Protein AF-A0AAW6Z0N5-F1 (afdb_monomer)

Structure (mmCIF, N/CA/C/O backbone):
data_AF-A0AAW6Z0N5-F1
#
_entry.id   AF-A0AAW6Z0N5-F1
#
loop_
_atom_s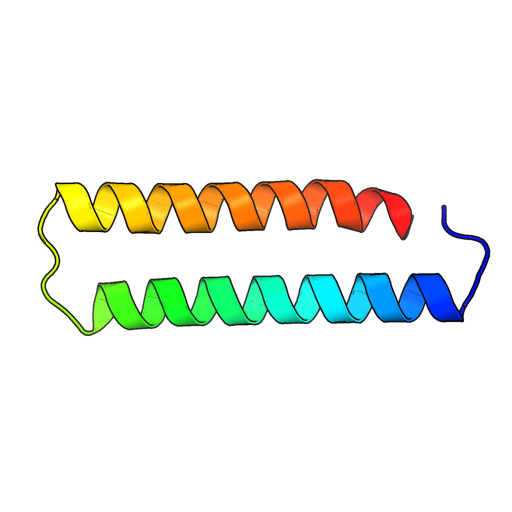ite.group_PDB
_atom_site.id
_atom_site.type_symbol
_atom_site.label_atom_id
_atom_site.label_alt_id
_atom_site.label_comp_id
_atom_site.label_asym_id
_atom_site.label_entity_id
_atom_site.label_seq_id
_atom_site.pdbx_PDB_ins_code
_atom_site.Cartn_x
_atom_site.Cartn_y
_atom_site.Cartn_z
_atom_site.occupancy
_atom_site.B_iso_or_equiv
_atom_site.auth_seq_id
_atom_site.auth_comp_id
_atom_site.auth_asym_id
_atom_site.auth_atom_id
_atom_site.pdbx_PDB_model_num
ATOM 1 N N . MET A 1 1 ? 16.628 6.581 -14.565 1.00 61.66 1 MET A N 1
ATOM 2 C CA . MET A 1 1 ? 16.372 6.287 -15.987 1.00 61.66 1 MET A CA 1
ATOM 3 C C . MET A 1 1 ? 16.737 4.855 -16.393 1.00 61.66 1 MET A C 1
ATOM 5 O O . MET A 1 1 ? 17.895 4.521 -16.642 1.00 61.66 1 MET A O 1
ATOM 9 N N . ILE A 1 2 ? 15.722 3.994 -16.468 1.00 74.44 2 ILE A N 1
ATOM 10 C CA . ILE A 1 2 ? 15.825 2.599 -16.920 1.00 74.44 2 ILE A CA 1
ATOM 11 C C . ILE A 1 2 ? 15.921 2.514 -18.453 1.00 74.44 2 ILE A C 1
ATOM 13 O O . ILE A 1 2 ? 14.995 2.892 -19.167 1.00 74.44 2 ILE A O 1
ATOM 17 N N . GLY A 1 3 ? 17.008 1.931 -18.969 1.00 74.25 3 GLY A N 1
ATOM 18 C CA . GLY A 1 3 ? 17.226 1.760 -20.416 1.00 74.25 3 GLY A CA 1
ATOM 19 C C . GLY A 1 3 ? 16.478 0.583 -21.068 1.00 74.25 3 GLY A C 1
ATOM 20 O O . GLY A 1 3 ? 16.344 0.533 -22.288 1.00 74.25 3 GLY A O 1
ATOM 21 N N . SER A 1 4 ? 15.968 -0.377 -20.286 1.00 90.12 4 SER A N 1
ATOM 22 C CA . SER A 1 4 ? 15.291 -1.575 -20.809 1.00 90.12 4 SER A CA 1
ATOM 23 C C . SER A 1 4 ? 13.767 -1.453 -20.752 1.00 90.12 4 SER A C 1
ATOM 25 O O . SER A 1 4 ? 13.186 -1.333 -19.673 1.00 90.12 4 SER A O 1
ATOM 27 N N . LYS A 1 5 ? 13.093 -1.602 -21.906 1.00 90.12 5 LYS A N 1
ATOM 28 C CA . LYS A 1 5 ? 11.616 -1.627 -22.002 1.00 90.12 5 LYS A CA 1
ATOM 29 C C . LYS A 1 5 ? 10.976 -2.674 -21.083 1.00 90.12 5 LYS A C 1
ATOM 31 O O . LYS A 1 5 ? 9.892 -2.443 -20.556 1.00 90.12 5 LYS A O 1
ATOM 36 N N . ARG A 1 6 ? 11.632 -3.825 -20.896 1.00 92.25 6 ARG A N 1
ATOM 37 C CA . ARG A 1 6 ? 11.144 -4.898 -20.015 1.00 92.25 6 ARG A CA 1
ATOM 38 C C . ARG A 1 6 ? 11.164 -4.459 -18.555 1.00 92.25 6 ARG A C 1
ATOM 40 O O . ARG A 1 6 ? 10.160 -4.614 -17.871 1.00 92.25 6 ARG A O 1
ATOM 47 N N . VAL A 1 7 ? 12.283 -3.887 -18.116 1.00 90.44 7 VAL A N 1
ATOM 48 C CA . VAL A 1 7 ? 12.451 -3.407 -16.740 1.00 90.44 7 VAL A CA 1
ATOM 49 C C . VAL A 1 7 ? 11.471 -2.265 -16.467 1.00 90.44 7 VAL A C 1
ATOM 51 O O . VAL A 1 7 ? 10.795 -2.286 -15.448 1.00 90.44 7 VAL A O 1
ATOM 54 N N . LYS A 1 8 ? 11.278 -1.347 -17.426 1.00 92.50 8 LYS A N 1
ATOM 55 C CA . LYS A 1 8 ? 10.286 -0.267 -17.318 1.00 92.50 8 LYS A CA 1
ATOM 56 C C . LYS A 1 8 ? 8.871 -0.796 -17.035 1.00 92.50 8 LYS A C 1
ATOM 58 O O . LYS A 1 8 ? 8.235 -0.354 -16.087 1.00 92.50 8 LYS A O 1
ATOM 63 N N . ARG A 1 9 ? 8.416 -1.807 -17.785 1.00 93.44 9 ARG A N 1
ATOM 64 C CA . ARG A 1 9 ? 7.101 -2.442 -17.564 1.00 93.44 9 ARG A CA 1
ATOM 65 C C . ARG A 1 9 ? 6.987 -3.148 -16.214 1.00 93.44 9 ARG A C 1
ATOM 67 O O . ARG A 1 9 ? 5.920 -3.140 -15.614 1.00 93.44 9 ARG A O 1
ATOM 74 N N . GLN A 1 10 ? 8.058 -3.787 -15.741 1.00 94.00 10 GLN A N 1
ATOM 75 C CA . GLN A 1 10 ? 8.062 -4.423 -14.416 1.00 94.00 10 GLN A CA 1
ATOM 76 C C . GLN A 1 10 ? 7.927 -3.381 -13.305 1.00 94.00 10 GLN A C 1
ATOM 78 O O . GLN A 1 10 ? 7.202 -3.599 -12.334 1.00 94.00 10 GLN A O 1
ATOM 83 N N . VAL A 1 11 ? 8.587 -2.239 -13.480 1.00 94.00 11 VAL A N 1
ATOM 84 C CA . VAL A 1 11 ? 8.487 -1.110 -12.564 1.00 94.00 11 VAL A CA 1
ATOM 85 C C . VAL A 1 11 ? 7.074 -0.522 -12.570 1.00 94.00 11 VAL A C 1
ATOM 87 O O . VAL A 1 11 ? 6.467 -0.411 -11.510 1.00 94.00 11 VAL A O 1
ATOM 90 N N . GLU A 1 12 ? 6.499 -0.254 -13.743 1.00 94.88 12 GLU A N 1
ATOM 91 C CA . GLU A 1 12 ? 5.106 0.200 -13.880 1.00 94.88 12 GLU A CA 1
ATOM 92 C C . GLU A 1 12 ? 4.107 -0.787 -13.246 1.00 94.88 12 GLU A C 1
ATOM 94 O O . GLU A 1 12 ? 3.216 -0.374 -12.505 1.00 94.88 12 GLU A O 1
ATOM 99 N N . GLY A 1 13 ? 4.283 -2.095 -13.465 1.00 96.31 13 GLY A N 1
ATOM 100 C CA . GLY A 1 13 ? 3.441 -3.127 -12.852 1.00 96.31 13 GLY A CA 1
ATOM 101 C C . GLY A 1 13 ? 3.556 -3.171 -11.325 1.00 96.31 13 GLY A C 1
ATOM 102 O O . GLY A 1 13 ? 2.561 -3.359 -10.629 1.00 96.31 13 GLY A O 1
ATOM 103 N N . THR A 1 14 ? 4.755 -2.938 -10.789 1.00 96.56 14 THR A N 1
ATOM 104 C CA . THR A 1 14 ? 4.974 -2.847 -9.338 1.00 96.56 14 THR A CA 1
ATOM 105 C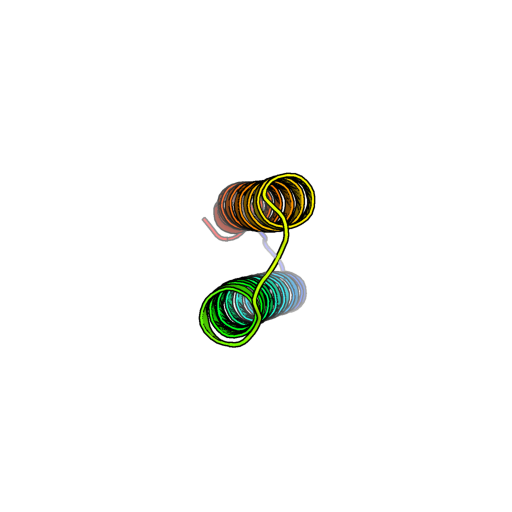 C . THR A 1 14 ? 4.274 -1.625 -8.744 1.00 96.56 14 THR A C 1
ATOM 107 O O . THR A 1 14 ? 3.610 -1.745 -7.716 1.00 96.56 14 THR A O 1
ATOM 110 N N . LEU A 1 15 ? 4.355 -0.468 -9.410 1.00 96.75 15 LEU A N 1
ATOM 111 C CA . LEU A 1 15 ? 3.650 0.745 -8.982 1.00 96.75 15 LEU A CA 1
ATOM 112 C C . LEU A 1 15 ? 2.129 0.526 -8.940 1.00 96.75 15 LEU A C 1
ATOM 114 O O . LEU A 1 15 ? 1.492 0.845 -7.938 1.00 96.75 15 LEU A O 1
ATOM 118 N N . GLN A 1 16 ? 1.559 -0.117 -9.965 1.00 96.94 16 GLN A N 1
ATOM 119 C CA . GLN A 1 16 ? 0.131 -0.467 -9.994 1.00 96.94 16 GLN A CA 1
ATOM 120 C C . GLN A 1 16 ? -0.274 -1.426 -8.862 1.00 96.94 16 GLN A C 1
ATOM 122 O O . GLN A 1 16 ? -1.364 -1.303 -8.291 1.00 96.94 16 GLN A O 1
ATOM 127 N N . ALA A 1 17 ? 0.595 -2.380 -8.518 1.00 97.50 17 ALA A N 1
ATOM 128 C CA . ALA A 1 17 ? 0.365 -3.283 -7.395 1.00 97.50 17 ALA A CA 1
ATOM 129 C C . ALA A 1 17 ? 0.375 -2.529 -6.055 1.00 97.50 17 ALA A C 1
ATOM 131 O O . ALA A 1 17 ? -0.492 -2.770 -5.214 1.00 97.50 17 ALA A O 1
ATOM 132 N N . PHE A 1 18 ? 1.299 -1.581 -5.864 1.00 97.25 18 PHE A N 1
ATOM 133 C CA . PHE A 1 18 ? 1.336 -0.741 -4.664 1.00 97.25 18 PHE A CA 1
ATOM 134 C C . PHE A 1 18 ? 0.077 0.114 -4.520 1.00 97.25 18 PHE A C 1
ATOM 136 O O . PHE A 1 18 ? -0.511 0.136 -3.437 1.00 97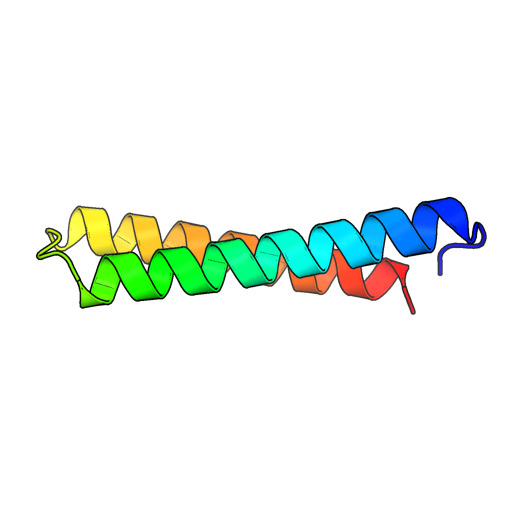.25 18 PHE A O 1
ATOM 143 N N . ASP A 1 19 ? -0.378 0.750 -5.600 1.00 96.06 19 ASP A N 1
ATOM 144 C CA . ASP A 1 19 ? -1.619 1.533 -5.597 1.00 96.06 19 ASP A CA 1
ATOM 145 C C . ASP A 1 19 ? -2.829 0.668 -5.227 1.00 96.06 19 ASP A C 1
ATOM 147 O O . ASP A 1 19 ? -3.629 1.040 -4.364 1.00 96.06 19 ASP A O 1
ATOM 151 N N . SER A 1 20 ? -2.909 -0.539 -5.794 1.00 97.38 20 SER A N 1
ATOM 152 C CA . SER A 1 20 ? -3.962 -1.506 -5.466 1.00 97.38 20 SER A CA 1
ATOM 153 C C . SER A 1 20 ? -3.939 -1.899 -3.985 1.00 97.38 20 SER A C 1
ATOM 155 O O . SER A 1 20 ? -4.989 -1.935 -3.341 1.00 97.38 20 SER A O 1
ATOM 157 N N . CYS A 1 21 ? -2.755 -2.149 -3.418 1.00 97.00 21 CYS A N 1
ATOM 158 C CA . CYS A 1 21 ? -2.595 -2.457 -1.997 1.00 97.00 21 CYS A CA 1
ATOM 159 C C . CYS A 1 21 ? -3.039 -1.295 -1.101 1.00 97.00 21 CYS A C 1
ATOM 161 O O . CYS A 1 21 ? -3.808 -1.516 -0.166 1.00 97.00 21 CYS A O 1
ATOM 163 N N . MET A 1 22 ? -2.627 -0.059 -1.400 1.00 96.12 22 MET A N 1
ATOM 164 C CA . MET A 1 22 ? -3.051 1.122 -0.636 1.00 96.12 22 MET A CA 1
ATOM 165 C C . MET A 1 22 ? -4.575 1.302 -0.677 1.00 96.12 22 MET A C 1
ATOM 167 O O . MET A 1 22 ? -5.199 1.554 0.356 1.00 96.12 22 MET A O 1
ATOM 171 N N . SER A 1 23 ? -5.207 1.101 -1.839 1.00 96.38 23 SER A N 1
ATOM 172 C CA . SER A 1 23 ? -6.670 1.119 -1.950 1.00 96.38 23 SER A CA 1
ATOM 173 C C . SER A 1 23 ? -7.341 0.039 -1.099 1.00 96.38 23 SER A C 1
ATOM 175 O O . SER A 1 23 ? -8.363 0.316 -0.469 1.00 96.38 23 SER A O 1
ATOM 177 N N . GLN A 1 24 ? -6.783 -1.176 -1.036 1.00 95.94 24 GLN A N 1
ATOM 178 C CA . GLN A 1 24 ? -7.323 -2.230 -0.172 1.00 95.94 24 GLN A CA 1
ATOM 179 C C . GLN A 1 24 ? -7.144 -1.911 1.312 1.00 95.94 24 GLN A C 1
ATOM 181 O O . GLN A 1 24 ? -8.084 -2.127 2.069 1.00 95.94 24 GLN A O 1
ATOM 186 N N . ILE A 1 25 ? -6.005 -1.347 1.725 1.00 94.81 25 ILE A N 1
ATOM 187 C CA . ILE A 1 25 ? -5.774 -0.914 3.114 1.00 94.81 25 ILE A CA 1
ATOM 188 C C . ILE A 1 25 ? -6.851 0.091 3.544 1.00 94.81 25 ILE A C 1
ATOM 190 O O . ILE A 1 25 ? -7.534 -0.137 4.539 1.00 94.81 25 ILE A O 1
ATOM 194 N N . ARG A 1 26 ? -7.101 1.135 2.742 1.00 94.25 26 ARG A N 1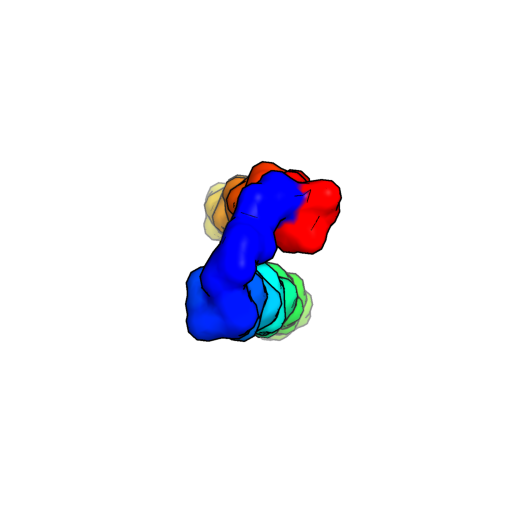
ATOM 195 C CA . ARG A 1 26 ? -8.165 2.124 3.015 1.00 94.25 26 ARG A CA 1
ATOM 196 C C . ARG A 1 26 ? -9.564 1.501 3.032 1.00 94.25 26 ARG A C 1
ATOM 198 O O . ARG A 1 26 ? -10.427 1.882 3.826 1.00 94.25 26 ARG A O 1
ATOM 205 N N . ARG A 1 27 ? -9.816 0.521 2.157 1.00 95.69 27 ARG A N 1
ATOM 206 C CA . ARG A 1 27 ? -11.080 -0.230 2.156 1.00 95.69 27 ARG A CA 1
ATOM 207 C C . ARG A 1 27 ? -11.250 -1.055 3.430 1.00 95.69 27 ARG A C 1
ATOM 209 O O . ARG A 1 27 ? -12.359 -1.145 3.942 1.00 95.69 27 ARG A O 1
ATOM 216 N N . LEU A 1 28 ? -10.183 -1.680 3.922 1.00 93.38 28 LEU A N 1
ATOM 217 C CA . LEU A 1 28 ? -10.219 -2.423 5.177 1.00 93.38 28 LEU A CA 1
ATOM 218 C C . LEU A 1 28 ? -10.487 -1.472 6.344 1.00 93.38 28 LEU A C 1
ATOM 220 O O . LEU A 1 28 ? -11.401 -1.747 7.117 1.00 93.38 28 LEU A O 1
ATOM 224 N N . ASP A 1 29 ? -9.761 -0.354 6.422 1.00 93.19 29 ASP A N 1
ATOM 225 C CA . ASP A 1 29 ? -9.896 0.648 7.492 1.00 93.19 29 ASP A CA 1
ATOM 226 C C . ASP A 1 29 ? -11.319 1.224 7.586 1.00 93.19 29 ASP A C 1
ATOM 228 O O . ASP A 1 29 ? -11.884 1.355 8.666 1.00 93.19 29 ASP A O 1
ATOM 232 N N . SER A 1 30 ? -11.964 1.461 6.440 1.00 94.25 30 SER A N 1
ATOM 233 C CA . SER A 1 30 ? -13.364 1.913 6.404 1.00 94.25 30 SER A CA 1
ATOM 234 C C . SER A 1 30 ? -14.398 0.819 6.700 1.00 94.25 30 SER A C 1
ATOM 236 O O . SER A 1 30 ? -15.508 1.129 7.136 1.00 94.25 30 SER A O 1
ATOM 238 N N . LYS A 1 31 ? -14.080 -0.457 6.447 1.00 96.62 31 LYS A N 1
ATOM 239 C CA . LYS A 1 31 ? -15.031 -1.574 6.576 1.00 96.62 31 LYS A CA 1
ATOM 240 C C . LYS A 1 31 ? -15.035 -2.205 7.968 1.00 96.62 31 LYS A C 1
ATOM 242 O O . LYS A 1 31 ? -16.076 -2.702 8.401 1.00 96.62 31 LYS A O 1
ATOM 247 N N . TYR A 1 32 ? -13.891 -2.242 8.641 1.00 95.56 32 TYR A N 1
ATOM 248 C CA . TYR A 1 32 ? -13.715 -2.951 9.906 1.00 95.56 32 TYR A CA 1
ATOM 249 C C . TYR A 1 32 ? -13.416 -1.983 11.048 1.00 95.56 32 TYR A C 1
ATOM 251 O O . TYR A 1 32 ? -12.794 -0.943 10.867 1.00 95.56 32 TYR A O 1
ATOM 259 N N . LYS A 1 33 ? -13.857 -2.338 12.259 1.00 96.38 33 LYS A N 1
ATOM 260 C CA . LYS A 1 33 ? -13.508 -1.589 13.468 1.00 96.38 33 LYS A CA 1
ATOM 261 C C . LYS A 1 33 ? -12.176 -2.090 14.009 1.00 96.38 33 LYS A C 1
ATOM 263 O O . LYS A 1 33 ? -12.152 -3.014 14.814 1.00 96.38 33 LYS A O 1
ATOM 268 N N . PHE A 1 34 ? -11.099 -1.468 13.554 1.00 95.31 34 PHE A N 1
ATOM 269 C CA . PHE A 1 34 ? -9.767 -1.685 14.099 1.00 95.31 34 PHE A CA 1
ATOM 270 C C . PHE A 1 34 ? -9.574 -0.954 15.426 1.00 95.31 34 PHE A C 1
ATOM 272 O O . PHE A 1 34 ? -10.118 0.133 15.650 1.00 95.31 34 PHE A O 1
ATOM 279 N N . THR A 1 35 ? -8.762 -1.549 16.288 1.00 97.69 35 THR A N 1
ATOM 280 C CA . THR A 1 35 ? -8.159 -0.872 17.434 1.00 97.69 35 THR A CA 1
ATOM 281 C C . THR A 1 35 ? -7.212 0.233 16.960 1.00 97.69 35 THR A C 1
ATOM 283 O O . THR A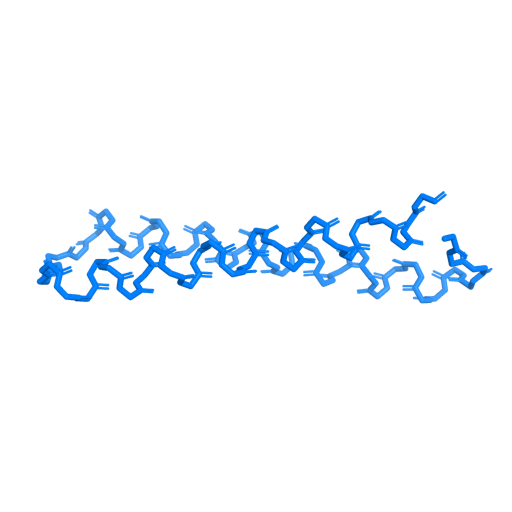 1 35 ? -6.739 0.233 15.824 1.00 97.69 35 THR A O 1
ATOM 286 N N . GLU A 1 36 ? -6.889 1.183 17.837 1.00 96.19 36 GLU A N 1
ATOM 287 C CA . GLU A 1 36 ? -5.964 2.272 17.491 1.00 96.19 36 GLU A CA 1
ATOM 288 C C . GLU A 1 36 ? -4.561 1.764 17.118 1.00 96.19 36 GLU A C 1
ATOM 290 O O . GLU A 1 36 ? -3.913 2.327 16.236 1.00 96.19 36 GLU A O 1
ATOM 295 N N . GLN A 1 37 ? -4.114 0.661 17.727 1.00 97.19 37 GLN A N 1
ATOM 296 C CA . GLN A 1 37 ? -2.841 0.028 17.383 1.00 97.19 37 GLN A CA 1
ATOM 297 C C . GLN A 1 37 ? -2.864 -0.558 15.963 1.00 97.19 37 GLN A C 1
ATOM 299 O O . GLN A 1 37 ? -1.947 -0.309 15.183 1.00 97.19 37 GLN A O 1
ATOM 304 N N . GLU A 1 38 ? -3.924 -1.280 15.599 1.00 95.94 38 GLU A N 1
ATOM 305 C CA . GLU A 1 38 ? -4.084 -1.841 14.251 1.00 95.94 38 GLU A CA 1
ATOM 306 C C . GLU A 1 38 ? -4.190 -0.732 13.194 1.00 95.94 38 GLU A C 1
ATOM 308 O O . GLU A 1 38 ? -3.559 -0.822 12.142 1.00 95.94 38 GLU A O 1
ATOM 313 N N . LYS A 1 39 ? -4.907 0.364 13.481 1.00 95.56 39 LYS A N 1
ATOM 314 C CA . LYS A 1 39 ? -4.946 1.536 12.586 1.00 95.56 39 LYS A CA 1
ATOM 315 C C . LYS A 1 39 ? -3.562 2.139 12.382 1.00 95.56 39 LYS A C 1
ATOM 317 O O . LYS A 1 39 ? -3.185 2.451 11.255 1.00 95.56 39 LYS A O 1
ATOM 322 N N . LEU A 1 40 ? -2.784 2.282 13.457 1.00 96.44 40 LEU A N 1
ATOM 323 C CA . LEU A 1 40 ? -1.415 2.787 13.371 1.00 96.44 40 LEU A CA 1
ATOM 324 C C . LEU A 1 40 ? -0.539 1.889 12.484 1.00 96.44 40 LEU A C 1
ATOM 326 O O . LEU A 1 40 ? 0.292 2.395 11.730 1.00 96.44 40 LEU A O 1
ATOM 330 N N . GLU A 1 41 ? -0.718 0.572 12.552 1.00 95.81 41 GLU A N 1
ATOM 331 C CA . GLU A 1 41 ? -0.020 -0.385 11.691 1.00 95.81 41 GLU A CA 1
ATOM 332 C C . GLU A 1 41 ? -0.451 -0.268 10.225 1.00 95.81 41 GLU A C 1
ATOM 334 O O . GLU A 1 41 ? 0.412 -0.200 9.345 1.00 95.81 41 GLU A O 1
ATOM 339 N N . LEU A 1 42 ? -1.752 -0.140 9.951 1.00 95.38 42 LEU A N 1
ATOM 340 C CA . LEU A 1 42 ? -2.269 0.089 8.598 1.00 95.38 42 LEU A CA 1
ATOM 341 C C . LEU A 1 42 ? -1.730 1.391 7.992 1.00 95.38 42 LEU A C 1
ATOM 343 O O . LEU A 1 42 ? -1.259 1.388 6.852 1.00 95.38 42 LEU A O 1
ATOM 347 N N . TYR A 1 43 ? -1.708 2.484 8.758 1.00 94.44 43 TYR A N 1
ATOM 348 C CA . TYR A 1 43 ? -1.147 3.755 8.298 1.00 94.44 43 TYR A CA 1
ATOM 349 C C . TYR A 1 43 ? 0.364 3.686 8.061 1.00 94.44 43 TYR A C 1
ATOM 351 O O . TYR A 1 43 ? 0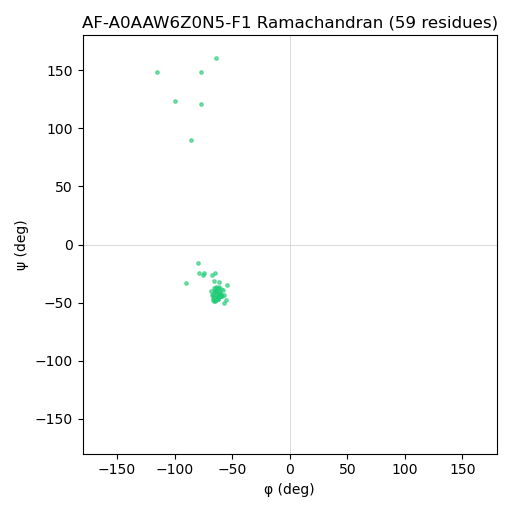.861 4.268 7.095 1.00 94.44 43 TYR A O 1
ATOM 359 N N . LYS A 1 44 ? 1.113 2.953 8.896 1.00 96.56 44 LYS A N 1
ATOM 360 C CA . LYS A 1 44 ? 2.548 2.709 8.668 1.00 96.56 44 LYS A CA 1
ATOM 361 C C . LYS A 1 44 ? 2.783 1.943 7.367 1.00 96.56 44 LYS A C 1
ATOM 363 O O . LYS A 1 44 ? 3.663 2.333 6.600 1.00 96.56 44 LYS A O 1
ATOM 368 N N . LEU A 1 45 ? 1.991 0.903 7.101 1.00 95.94 45 LEU A N 1
ATOM 369 C CA . LEU A 1 45 ? 2.071 0.128 5.860 1.00 95.94 45 LEU A CA 1
ATOM 370 C C . LEU A 1 45 ? 1.755 0.993 4.635 1.00 95.94 45 LEU A C 1
ATOM 372 O O . LEU A 1 45 ? 2.516 0.991 3.668 1.00 95.94 45 LEU A O 1
ATOM 376 N N . GLU A 1 46 ? 0.681 1.783 4.685 1.00 96.12 46 GLU A N 1
ATOM 377 C CA . GLU A 1 46 ? 0.326 2.710 3.606 1.00 96.12 46 GLU A CA 1
ATOM 378 C C . GLU A 1 46 ? 1.443 3.737 3.350 1.00 96.12 46 GLU A C 1
ATOM 380 O O . GLU A 1 46 ? 1.828 3.980 2.204 1.00 96.12 46 GLU A O 1
ATOM 385 N N . TYR A 1 47 ? 2.020 4.300 4.414 1.00 96.56 47 TYR A N 1
ATOM 386 C CA . TYR A 1 47 ? 3.136 5.240 4.321 1.00 96.56 47 TYR A CA 1
ATOM 387 C C . TYR A 1 47 ? 4.379 4.614 3.669 1.00 96.56 47 TYR A C 1
ATOM 389 O O . TYR A 1 47 ? 4.999 5.223 2.794 1.00 96.56 47 TYR A O 1
ATOM 397 N N . GLN A 1 48 ? 4.733 3.386 4.055 1.00 96.94 48 GLN A N 1
ATOM 398 C CA . GLN A 1 48 ? 5.857 2.658 3.464 1.00 96.94 48 GLN A CA 1
ATOM 399 C C . GLN A 1 48 ? 5.629 2.374 1.974 1.00 96.94 48 GLN A C 1
ATOM 401 O O . GLN A 1 48 ? 6.528 2.630 1.172 1.00 96.94 48 GLN A O 1
ATOM 406 N N . LEU A 1 49 ? 4.428 1.932 1.584 1.00 96.62 49 LEU A N 1
ATOM 407 C CA . LEU A 1 49 ? 4.069 1.713 0.177 1.00 96.62 49 LEU A CA 1
ATOM 408 C C . LEU A 1 49 ? 4.163 3.003 -0.644 1.00 96.62 49 LEU A C 1
ATOM 410 O O . LEU A 1 49 ? 4.719 2.998 -1.743 1.00 96.62 49 LEU A O 1
ATOM 414 N N . LYS A 1 50 ? 3.695 4.128 -0.093 1.00 96.62 50 LYS A N 1
ATOM 415 C CA . LYS A 1 50 ? 3.798 5.440 -0.741 1.00 96.62 50 LYS A CA 1
ATOM 416 C C . LYS A 1 50 ? 5.251 5.865 -0.958 1.00 96.62 50 LYS A C 1
ATOM 418 O O . LYS A 1 50 ? 5.587 6.380 -2.025 1.00 96.62 50 LYS A O 1
ATOM 423 N N . ASN A 1 51 ? 6.119 5.639 0.028 1.00 97.25 51 ASN A N 1
ATOM 424 C CA . ASN A 1 51 ? 7.543 5.947 -0.098 1.00 97.25 51 ASN A CA 1
ATOM 425 C C . ASN A 1 51 ? 8.224 5.069 -1.148 1.00 97.25 51 ASN A C 1
ATOM 427 O O . ASN A 1 51 ? 8.942 5.593 -1.996 1.00 97.25 51 ASN A O 1
ATOM 431 N N . LEU A 1 52 ? 7.954 3.763 -1.140 1.00 95.81 52 LEU A N 1
ATOM 432 C CA . LEU A 1 52 ? 8.485 2.841 -2.145 1.00 95.81 52 LEU A CA 1
ATOM 433 C C . LEU A 1 52 ? 8.013 3.217 -3.554 1.00 95.81 52 LEU A C 1
ATOM 435 O O . LEU A 1 52 ? 8.826 3.255 -4.471 1.00 95.81 52 LEU A O 1
ATOM 439 N N . SER A 1 53 ? 6.735 3.570 -3.718 1.00 96.12 53 SER A N 1
ATOM 440 C CA . SER A 1 53 ? 6.188 4.057 -4.991 1.00 96.12 53 SER A CA 1
ATOM 441 C C . SER A 1 53 ? 6.908 5.321 -5.479 1.00 96.12 53 SER A C 1
ATOM 443 O O . SER A 1 53 ? 7.306 5.410 -6.643 1.00 96.12 53 SER A O 1
ATOM 445 N N . LYS A 1 54 ? 7.166 6.278 -4.577 1.00 95.88 54 LYS A N 1
ATOM 446 C CA . LYS A 1 54 ? 7.898 7.511 -4.895 1.00 95.88 54 LYS A CA 1
ATOM 447 C C . LYS A 1 54 ? 9.338 7.240 -5.323 1.00 95.88 54 LYS A C 1
ATOM 449 O O . LYS A 1 54 ? 9.785 7.836 -6.299 1.00 95.88 54 LYS A O 1
ATOM 454 N N . GLU A 1 55 ? 10.061 6.387 -4.600 1.00 94.31 55 GLU A N 1
ATOM 455 C CA . GLU A 1 55 ? 11.443 6.039 -4.947 1.00 94.31 55 GLU A CA 1
ATOM 456 C C . GLU A 1 55 ? 11.503 5.312 -6.287 1.00 94.31 55 GLU A C 1
ATOM 458 O O . GLU A 1 55 ? 12.237 5.723 -7.179 1.00 94.31 55 GLU A O 1
ATOM 463 N N . LEU A 1 56 ? 10.641 4.318 -6.475 1.00 92.12 56 LEU A N 1
ATOM 464 C CA . LEU A 1 56 ? 10.602 3.514 -7.686 1.00 92.12 56 LEU A CA 1
ATOM 465 C C . LEU A 1 56 ? 10.178 4.330 -8.927 1.00 92.12 56 LEU A C 1
ATOM 467 O O . LEU A 1 56 ? 10.659 4.097 -10.035 1.00 92.12 56 LEU A O 1
ATOM 471 N N . SER A 1 57 ? 9.337 5.353 -8.751 1.00 91.94 57 SER A N 1
ATOM 472 C CA . SER A 1 57 ? 8.969 6.283 -9.829 1.0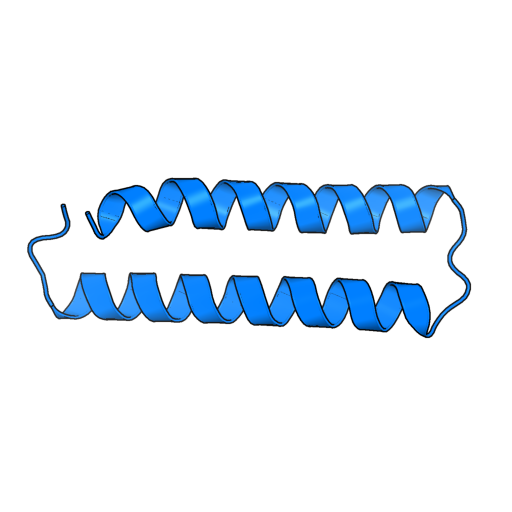0 91.94 57 SER A CA 1
ATOM 473 C C . SER A 1 57 ? 10.153 7.113 -10.340 1.00 91.94 57 SER A C 1
ATOM 475 O O . SER A 1 57 ? 10.139 7.542 -11.494 1.00 91.94 57 SER A O 1
ATOM 477 N N . LYS A 1 58 ? 11.200 7.329 -9.528 1.00 92.00 58 LYS A N 1
ATOM 478 C CA . LYS A 1 58 ? 12.420 8.023 -9.978 1.00 92.00 58 LYS A CA 1
ATOM 479 C C . LYS A 1 58 ? 13.196 7.204 -11.004 1.00 92.00 58 LYS A C 1
ATOM 481 O O . LYS A 1 58 ? 13.890 7.786 -11.829 1.00 92.00 58 LYS A O 1
ATOM 486 N N . ASP A 1 59 ? 13.056 5.880 -10.988 1.00 85.38 59 ASP A N 1
ATOM 487 C CA . ASP A 1 59 ? 13.749 5.00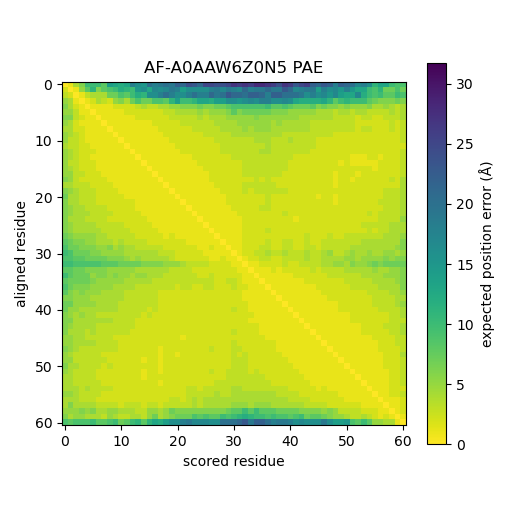9 -11.937 1.00 85.38 59 ASP A CA 1
ATOM 488 C C . ASP A 1 59 ? 13.134 5.075 -13.347 1.00 85.38 59 ASP A C 1
ATOM 490 O O . ASP A 1 59 ? 13.828 4.817 -14.341 1.00 85.38 59 ASP A O 1
ATOM 494 N N . LEU A 1 60 ? 11.850 5.455 -13.439 1.00 81.81 60 LEU A N 1
ATOM 495 C CA . LEU A 1 60 ? 11.113 5.652 -14.694 1.00 81.81 60 LEU A CA 1
ATOM 496 C C . LEU A 1 60 ? 11.420 6.983 -15.393 1.00 81.81 60 LEU A C 1
ATOM 498 O O . LEU A 1 60 ? 11.242 7.058 -16.613 1.00 81.81 60 LEU A O 1
ATOM 502 N N . ASN A 1 61 ? 11.865 7.985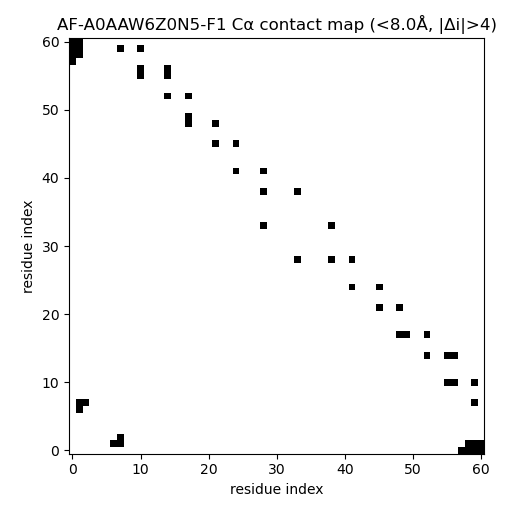 -14.630 1.00 67.00 61 ASN A N 1
ATOM 503 C CA . ASN A 1 61 ? 12.314 9.292 -15.117 1.00 67.00 61 ASN A CA 1
ATOM 504 C C . ASN A 1 61 ? 13.827 9.292 -15.404 1.00 67.00 61 ASN A C 1
ATOM 506 O O . ASN A 1 61 ? 14.245 10.133 -16.222 1.00 67.00 61 ASN A O 1
#

Foldseek 3Di:
DDPDPVVLVVLVVLLVVLVVLLVVLVVCPVPDDDDPVVVVVSVVSNVVSVVVSVVSVVNND

Secondary structure (DSSP, 8-state):
----HHHHHHHHHHHHHHHHHHHHHHHHHHHS---HHHHHHHHHHHHHHHHHHHHHHHHH-

Solvent-accessible surface area (backbone atoms only — not comparable to full-atom values): 3421 Å² total; per-residue (Å²): 90,64,90,45,73,67,59,45,51,53,52,54,53,48,44,53,50,44,53,53,49,42,53,48,51,53,51,47,61,76,73,47,93,67,53,73,67,56,46,52,50,52,51,50,51,43,52,50,45,52,50,51,43,56,58,56,53,51,41,76,89

Sequence (61 aa):
MIGSKRVKRQVEGTLQAFDSCMSQIRRLDSKYKFTEQEKLELYKLEYQLKNLSKELSKDLN

Mean predicted aligned error: 3.56 Å

pLDDT: mean 93.14, std 7.02, range [61.66, 97.69]

Radius of gyration: 14.33 Å; Cα contacts (8 Å, |Δi|>4): 28; chains: 1; bounding box: 32×14×40 Å

Organism: NCBI:txid2026187

Nearest PDB structures (foldseek):
  6v1v-assembly1_A  TM=8.263E-01  e=6.727E+00  Bacillus thuringiensis
  3mq1-assembly1_A  TM=8.747E-01  e=8.137E+00  Dermatophagoides pteronyssinus
  2f1m-assembly1_A  TM=7.347E-01  e=9.239E+00  Escherichia coli